Protein AF-A0A1E5W7Q8-F1 (afdb_monomer_lite)

Organism: NCBI:txid888268

Secondary structure (DSSP, 8-state):
---TTPPPPP----TTS--HHHHHHHHHHHS---SSEEEEEEE--SS--EE--SHHHHHHHHHHTTTTT---EEEEEEE--S--

Structure (mmCIF, N/CA/C/O backbone):
data_AF-A0A1E5W7Q8-F1
#
_entry.id   AF-A0A1E5W7Q8-F1
#
loop_
_atom_site.group_PDB
_atom_site.id
_atom_site.type_symbol
_atom_site.label_atom_id
_atom_site.label_alt_id
_atom_site.label_comp_id
_atom_site.label_asym_id
_atom_site.label_entity_id
_atom_site.label_seq_id
_atom_site.pdbx_PDB_ins_code
_atom_site.Cartn_x
_atom_site.Cartn_y
_atom_site.Cartn_z
_atom_site.occupancy
_atom_site.B_iso_or_equiv
_atom_site.auth_seq_id
_atom_site.auth_comp_id
_atom_site.auth_asym_id
_atom_site.auth_atom_id
_atom_site.pdbx_PDB_model_num
ATOM 1 N N . LEU A 1 1 ? -0.479 -1.501 -20.776 1.00 39.22 1 LEU A N 1
ATOM 2 C CA . LEU A 1 1 ? -1.008 -2.791 -20.270 1.00 39.22 1 LEU A CA 1
ATOM 3 C C . LEU A 1 1 ? -1.578 -2.519 -18.873 1.00 39.22 1 LEU A C 1
ATOM 5 O O . LEU A 1 1 ? -0.814 -2.378 -17.941 1.00 39.22 1 LEU A O 1
ATOM 9 N N . GLN A 1 2 ? -2.801 -1.986 -18.783 1.00 46.78 2 GLN A N 1
ATOM 10 C CA . GLN A 1 2 ? -4.055 -2.695 -18.445 1.00 46.78 2 GLN A CA 1
ATOM 11 C C . GLN A 1 2 ? -4.190 -3.197 -16.983 1.00 46.78 2 GLN A C 1
ATOM 13 O O . GLN A 1 2 ? -4.545 -4.345 -16.749 1.00 46.78 2 GLN A O 1
ATOM 18 N N . TRP A 1 3 ? -4.003 -2.311 -15.996 1.00 53.69 3 TRP A N 1
ATOM 19 C CA . TRP A 1 3 ? -4.468 -2.534 -14.610 1.00 53.69 3 TRP A CA 1
ATOM 20 C C . TRP A 1 3 ? -5.300 -1.366 -14.048 1.00 53.69 3 TRP A C 1
ATOM 22 O O . TRP A 1 3 ? -5.375 -1.171 -12.840 1.00 53.69 3 TRP A O 1
ATOM 32 N N . GLN A 1 4 ? -5.958 -0.579 -14.904 1.00 57.94 4 GLN A N 1
ATOM 33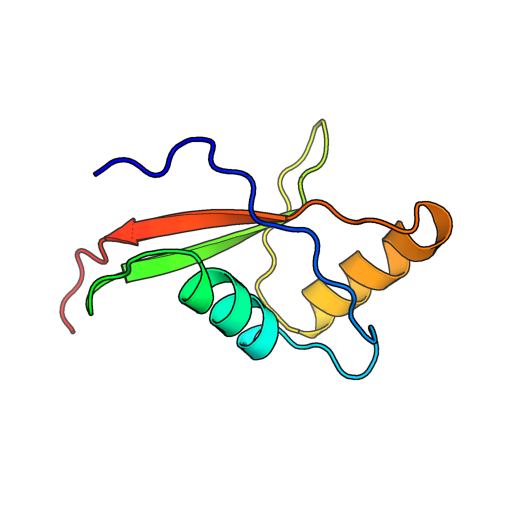 C CA . GLN A 1 4 ? -6.866 0.469 -14.427 1.00 57.94 4 GLN A CA 1
ATOM 34 C C . GLN A 1 4 ? -8.127 -0.172 -13.817 1.00 57.94 4 GLN A C 1
ATOM 36 O O . GLN A 1 4 ? -8.899 -0.808 -14.531 1.00 57.94 4 GLN A O 1
ATOM 41 N N . GLY A 1 5 ? -8.326 -0.009 -12.503 1.00 70.75 5 GLY A N 1
ATOM 42 C CA . GLY A 1 5 ? -9.592 -0.313 -11.820 1.00 70.75 5 GLY A CA 1
ATOM 43 C C . GLY A 1 5 ? -9.772 -1.732 -11.264 1.00 70.75 5 GLY A C 1
ATOM 44 O O . GLY A 1 5 ? -10.908 -2.143 -11.038 1.00 70.75 5 GLY A O 1
ATOM 45 N N . LYS A 1 6 ? -8.698 -2.502 -11.036 1.00 83.31 6 LYS A N 1
ATOM 46 C CA . LYS A 1 6 ? -8.809 -3.797 -10.340 1.00 83.31 6 LYS A CA 1
ATOM 47 C C . LYS A 1 6 ? -8.782 -3.604 -8.824 1.00 83.31 6 LYS A C 1
ATOM 49 O O . LYS A 1 6 ? -7.774 -3.177 -8.274 1.00 83.31 6 LYS A O 1
ATOM 54 N N . THR A 1 7 ? -9.849 -4.017 -8.149 1.00 89.88 7 THR A N 1
ATOM 55 C CA . THR A 1 7 ? -9.874 -4.150 -6.687 1.00 89.88 7 THR A CA 1
ATOM 56 C C . THR A 1 7 ? -9.251 -5.485 -6.277 1.00 89.88 7 THR A C 1
ATOM 58 O O . THR A 1 7 ? -9.625 -6.539 -6.800 1.00 89.88 7 THR A O 1
ATOM 61 N N . LEU A 1 8 ? -8.282 -5.447 -5.362 1.00 91.88 8 LEU A N 1
ATOM 62 C CA . LEU A 1 8 ? -7.698 -6.646 -4.758 1.00 91.88 8 LEU A CA 1
ATOM 63 C C . LEU A 1 8 ? -8.578 -7.165 -3.605 1.00 91.88 8 LEU A C 1
ATOM 65 O O . LEU A 1 8 ? -9.388 -6.404 -3.074 1.00 91.88 8 LEU A O 1
ATOM 69 N N . PRO A 1 9 ? -8.452 -8.446 -3.206 1.00 93.81 9 PRO A N 1
ATOM 70 C CA . PRO A 1 9 ? -9.117 -8.948 -2.006 1.00 93.81 9 PRO A CA 1
ATOM 71 C C . PRO A 1 9 ? -8.757 -8.117 -0.767 1.00 93.81 9 PRO A C 1
ATOM 73 O O . PRO A 1 9 ? -7.656 -7.584 -0.670 1.00 93.81 9 PRO A O 1
ATOM 76 N N . THR A 1 10 ? -9.663 -8.032 0.204 1.00 94.00 10 THR A N 1
ATOM 77 C CA . THR A 1 10 ? -9.355 -7.396 1.491 1.00 94.00 10 THR A CA 1
ATOM 78 C C . THR A 1 10 ? -8.353 -8.242 2.272 1.00 94.00 10 THR A C 1
ATOM 80 O O . THR A 1 10 ? -8.522 -9.456 2.393 1.00 94.00 10 THR A O 1
ATOM 83 N N . GLN A 1 11 ? -7.345 -7.592 2.848 1.00 95.12 11 GLN A N 1
ATOM 84 C CA . GLN A 1 11 ? -6.373 -8.214 3.739 1.00 95.12 11 GLN A CA 1
ATOM 85 C C . GLN A 1 11 ? -6.631 -7.776 5.183 1.00 95.12 11 GLN A C 1
ATOM 87 O O . GLN A 1 11 ? -6.780 -6.589 5.464 1.00 95.12 11 GLN A O 1
ATOM 92 N N . THR A 1 12 ? -6.674 -8.735 6.107 1.00 96.12 12 THR A N 1
ATOM 93 C CA . THR A 1 12 ? -6.656 -8.453 7.548 1.00 96.12 12 THR A CA 1
ATOM 94 C C . THR A 1 12 ? -5.211 -8.378 8.018 1.00 96.12 12 THR A C 1
ATOM 96 O O . THR A 1 12 ? -4.424 -9.277 7.723 1.00 96.12 12 THR A O 1
ATOM 99 N N . VAL A 1 13 ? -4.874 -7.324 8.756 1.00 95.31 13 VAL A N 1
ATOM 100 C CA . VAL A 1 13 ? -3.506 -7.046 9.206 1.00 95.31 13 VAL A CA 1
ATOM 101 C C . VAL A 1 13 ? -3.487 -6.732 10.699 1.00 95.31 13 VAL A C 1
ATOM 103 O O . VAL A 1 13 ? -4.463 -6.212 11.242 1.00 95.31 13 VAL A O 1
ATOM 106 N N . ASP A 1 14 ? -2.374 -7.038 11.362 1.00 96.31 14 ASP A N 1
ATOM 107 C CA . ASP A 1 14 ? -2.055 -6.474 12.674 1.00 96.31 14 ASP A CA 1
ATOM 108 C C . ASP A 1 14 ? -1.326 -5.151 12.452 1.00 96.31 14 ASP A C 1
ATOM 110 O O . ASP A 1 14 ? -0.181 -5.142 12.005 1.00 96.31 14 ASP A O 1
ATOM 114 N N . ILE A 1 15 ? -1.993 -4.038 12.757 1.00 95.38 15 ILE A N 1
ATOM 115 C CA . ILE A 1 15 ? -1.502 -2.699 12.416 1.00 95.38 15 ILE A CA 1
ATOM 116 C C . ILE A 1 15 ? -0.137 -2.368 13.033 1.00 95.38 15 ILE A C 1
ATOM 118 O O . ILE A 1 15 ? 0.557 -1.512 12.505 1.00 95.38 15 ILE A O 1
ATOM 122 N N . TYR A 1 16 ? 0.265 -3.020 14.129 1.00 95.81 16 TYR A N 1
ATOM 123 C CA . TYR A 1 16 ? 1.547 -2.747 14.791 1.00 95.81 16 TYR A CA 1
ATOM 124 C C . TYR A 1 16 ? 2.702 -3.598 14.254 1.00 95.81 16 TYR A C 1
ATOM 126 O O . TYR A 1 16 ? 3.851 -3.363 14.619 1.00 95.81 16 TYR A O 1
ATOM 134 N N . ASN A 1 17 ? 2.395 -4.578 13.406 1.00 96.25 17 ASN A N 1
ATOM 135 C CA . ASN A 1 17 ? 3.350 -5.495 12.790 1.00 96.25 17 ASN A CA 1
ATOM 136 C C . ASN A 1 17 ? 3.185 -5.521 11.260 1.00 96.25 17 ASN A C 1
ATOM 138 O O . ASN A 1 17 ? 3.520 -6.528 10.633 1.00 96.25 17 ASN A O 1
ATOM 142 N N . TYR A 1 18 ? 2.615 -4.450 10.693 1.00 96.88 18 TYR A N 1
ATOM 143 C CA . TYR A 1 18 ? 2.353 -4.310 9.267 1.00 96.88 18 TYR A CA 1
ATOM 144 C C . TYR A 1 18 ? 3.123 -3.132 8.671 1.00 96.88 18 TYR A C 1
ATOM 146 O O . TYR A 1 18 ? 2.885 -1.987 9.056 1.00 96.88 18 TYR A O 1
ATOM 154 N N . ASP A 1 19 ? 4.027 -3.417 7.736 1.00 96.94 19 ASP A N 1
ATOM 155 C CA . ASP A 1 19 ? 4.894 -2.434 7.082 1.00 96.94 19 ASP A CA 1
ATOM 156 C C . ASP A 1 19 ? 4.611 -2.291 5.571 1.00 96.94 19 ASP A C 1
ATOM 158 O O . ASP A 1 19 ? 3.790 -3.003 4.977 1.00 96.94 19 ASP A O 1
ATOM 162 N N . LEU A 1 20 ? 5.269 -1.319 4.933 1.00 96.81 20 LEU A N 1
ATOM 163 C CA . LEU A 1 20 ? 5.134 -1.069 3.500 1.00 96.81 20 LEU A CA 1
ATOM 164 C C . LEU A 1 20 ? 5.595 -2.250 2.654 1.00 96.81 20 LEU A C 1
ATOM 166 O O . LEU A 1 20 ? 5.009 -2.490 1.598 1.00 96.81 20 LEU A O 1
ATOM 170 N N . LEU A 1 21 ? 6.625 -2.981 3.081 1.00 95.75 21 LEU A N 1
ATOM 171 C CA . LEU A 1 21 ? 7.133 -4.112 2.314 1.00 95.75 21 LEU A CA 1
ATOM 172 C C . LEU A 1 21 ? 6.085 -5.223 2.253 1.00 95.75 21 LEU A C 1
ATOM 174 O O . LEU A 1 21 ? 5.811 -5.733 1.172 1.00 95.75 21 LEU A O 1
ATOM 178 N N . GLN A 1 22 ? 5.426 -5.530 3.368 1.00 97.00 22 GLN A N 1
ATOM 179 C CA . GLN A 1 22 ? 4.334 -6.501 3.414 1.00 97.00 22 GLN A CA 1
ATOM 180 C C . GLN A 1 22 ? 3.132 -6.070 2.566 1.00 97.00 22 GLN A C 1
ATOM 182 O O . GLN A 1 22 ? 2.50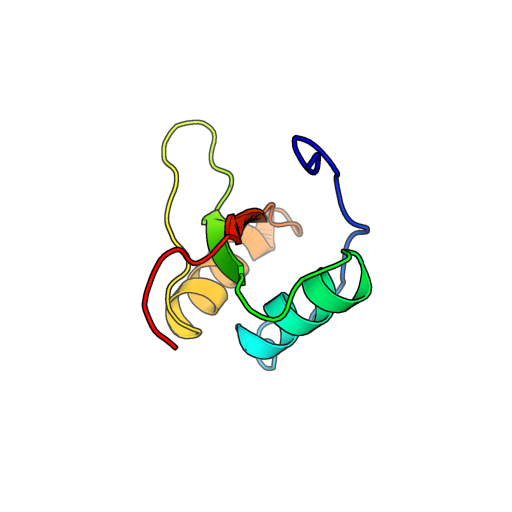3 -6.915 1.924 1.00 97.00 22 GLN A O 1
ATOM 187 N N . LEU A 1 23 ? 2.829 -4.767 2.514 1.00 96.19 23 LEU A N 1
ATOM 188 C CA . LEU A 1 23 ? 1.808 -4.227 1.614 1.00 96.19 23 LEU A CA 1
ATOM 189 C C . LEU A 1 23 ? 2.189 -4.388 0.142 1.00 96.19 23 LEU A C 1
ATOM 191 O O . LEU A 1 23 ? 1.362 -4.822 -0.662 1.00 96.19 23 LEU A O 1
ATOM 195 N N . VAL A 1 24 ? 3.432 -4.081 -0.216 1.00 93.81 24 VAL A N 1
ATOM 196 C CA . VAL A 1 24 ? 3.930 -4.269 -1.581 1.00 93.81 24 VAL A CA 1
ATOM 197 C C . VAL A 1 24 ? 3.946 -5.751 -1.952 1.00 93.81 24 VAL A C 1
ATOM 199 O O . VAL A 1 24 ? 3.463 -6.093 -3.029 1.00 93.81 24 VAL A O 1
ATOM 202 N N . ASP A 1 25 ? 4.401 -6.634 -1.063 1.00 93.88 25 ASP A N 1
ATOM 203 C CA . ASP A 1 25 ? 4.411 -8.088 -1.264 1.00 93.88 25 ASP A CA 1
ATOM 204 C C . ASP A 1 25 ? 2.995 -8.645 -1.460 1.00 93.88 25 ASP A C 1
ATOM 206 O O . ASP A 1 25 ? 2.765 -9.495 -2.327 1.00 93.88 25 ASP A O 1
ATOM 210 N N . PHE A 1 26 ? 2.017 -8.135 -0.706 1.00 94.69 26 PHE A N 1
ATOM 211 C CA . PHE A 1 26 ? 0.613 -8.483 -0.898 1.00 94.69 26 PHE A CA 1
ATOM 212 C C . PHE A 1 26 ? 0.124 -8.102 -2.303 1.00 94.69 26 PHE A C 1
ATOM 214 O O . PHE A 1 26 ? -0.439 -8.937 -3.016 1.00 94.69 26 PHE A O 1
ATOM 221 N N . ILE A 1 27 ? 0.378 -6.867 -2.747 1.00 92.56 27 ILE A N 1
ATOM 222 C CA . ILE A 1 27 ? -0.023 -6.400 -4.085 1.00 92.56 27 ILE A CA 1
ATOM 223 C C . ILE A 1 27 ? 0.734 -7.177 -5.175 1.00 92.56 2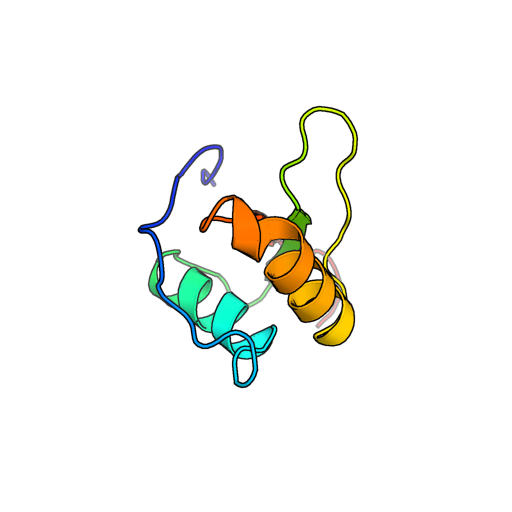7 ILE A C 1
ATOM 225 O O . ILE A 1 27 ? 0.145 -7.557 -6.194 1.00 92.56 27 ILE A O 1
ATOM 229 N N . TRP A 1 28 ? 2.017 -7.469 -4.953 1.00 89.31 28 TRP A N 1
ATOM 230 C CA . TRP A 1 28 ? 2.849 -8.289 -5.830 1.00 89.31 28 TRP A CA 1
ATOM 231 C C . TRP A 1 28 ? 2.256 -9.684 -6.033 1.00 89.31 28 TRP A C 1
ATOM 233 O O . TRP A 1 28 ? 2.159 -10.151 -7.164 1.00 89.31 28 TRP A O 1
ATOM 243 N N . GLY A 1 29 ? 1.764 -10.326 -4.970 1.00 91.44 29 GLY A N 1
ATOM 244 C CA . GLY A 1 29 ? 1.104 -11.632 -5.053 1.00 91.44 29 GLY A CA 1
ATOM 245 C C . GLY A 1 29 ? -0.175 -11.657 -5.905 1.00 91.44 29 GLY A C 1
ATOM 246 O O . GLY A 1 29 ? -0.615 -12.731 -6.320 1.00 91.44 29 GLY A O 1
ATOM 247 N N . HIS A 1 30 ? -0.773 -10.497 -6.197 1.00 89.88 30 HIS A N 1
ATOM 248 C CA . HIS A 1 30 ? -2.055 -10.383 -6.901 1.00 89.88 30 HIS A CA 1
ATOM 249 C C . HIS A 1 30 ? -1.991 -9.727 -8.289 1.00 89.88 30 HIS A C 1
ATOM 251 O O . HIS A 1 30 ? -2.998 -9.721 -9.019 1.00 89.88 30 HIS A O 1
ATOM 257 N N . CYS A 1 31 ? -0.835 -9.200 -8.673 1.00 83.62 31 CYS A N 1
ATOM 258 C CA . CYS A 1 31 ? -0.613 -8.514 -9.940 1.00 83.62 31 CYS A CA 1
ATOM 259 C C . CYS A 1 31 ? 0.611 -9.117 -10.647 1.00 83.62 31 CYS A C 1
ATOM 261 O O . CYS A 1 31 ? 1.493 -9.680 -10.013 1.00 83.62 31 CYS A O 1
ATOM 263 N N . MET A 1 32 ? 0.668 -9.035 -11.977 1.00 78.38 32 MET A N 1
ATOM 264 C CA . MET A 1 32 ? 1.866 -9.422 -12.734 1.00 78.38 32 MET A CA 1
ATOM 265 C C . MET A 1 32 ? 2.731 -8.181 -12.919 1.00 78.38 32 MET A C 1
ATOM 267 O O . MET A 1 32 ? 2.253 -7.214 -13.514 1.00 78.38 32 MET A O 1
ATOM 271 N N . TRP A 1 33 ? 3.974 -8.227 -12.446 1.00 81.44 33 TRP A N 1
ATOM 272 C CA . TRP A 1 33 ? 4.899 -7.098 -12.504 1.00 81.44 33 TRP A CA 1
ATOM 273 C C . TRP A 1 33 ? 6.154 -7.451 -13.308 1.00 81.44 33 TRP A C 1
ATOM 275 O O . TRP A 1 33 ? 6.591 -8.603 -13.345 1.00 81.44 33 TRP A O 1
ATOM 285 N N . GLY A 1 34 ? 6.728 -6.450 -13.968 1.00 81.69 34 GLY A N 1
ATOM 286 C CA . GLY A 1 34 ? 8.008 -6.530 -14.667 1.00 81.69 34 GLY A CA 1
ATOM 287 C C . GLY A 1 34 ? 9.177 -6.075 -13.791 1.00 81.69 34 GLY A C 1
ATOM 288 O O . GLY A 1 34 ? 8.999 -5.384 -12.796 1.00 81.69 34 GLY A O 1
ATOM 289 N N . SER A 1 35 ? 10.408 -6.395 -14.199 1.00 82.12 35 SER A N 1
ATOM 290 C CA . SER A 1 35 ? 11.638 -6.011 -13.480 1.00 82.12 35 SER A CA 1
ATOM 291 C C . SER A 1 35 ? 11.968 -4.508 -13.521 1.00 82.12 35 SER A C 1
ATOM 293 O O . SER A 1 35 ? 12.980 -4.090 -12.970 1.00 82.12 35 SER A O 1
ATOM 295 N N . LYS A 1 36 ? 11.164 -3.708 -14.227 1.00 87.81 36 LYS A N 1
ATOM 296 C CA . LYS A 1 36 ? 11.306 -2.256 -14.401 1.00 87.81 36 LYS A CA 1
ATOM 297 C C . LYS A 1 36 ? 9.983 -1.571 -14.091 1.00 87.81 36 LYS A C 1
ATOM 299 O O . LYS A 1 36 ? 9.394 -0.937 -14.958 1.00 87.81 36 LYS A O 1
ATOM 304 N N . GLN A 1 37 ? 9.485 -1.754 -12.879 1.00 87.75 37 GLN A N 1
ATOM 305 C CA . GLN A 1 37 ? 8.248 -1.120 -12.450 1.00 87.75 37 GLN A CA 1
ATOM 306 C C . GLN A 1 37 ? 8.421 -0.513 -11.071 1.00 87.75 37 GLN A C 1
ATOM 308 O O . GLN A 1 37 ? 9.116 -1.071 -10.223 1.00 87.75 37 GLN A O 1
ATOM 313 N N . CYS A 1 38 ? 7.798 0.640 -10.870 1.00 89.12 38 CYS A N 1
ATOM 314 C CA . CYS A 1 38 ? 7.673 1.274 -9.570 1.00 89.12 38 CYS A CA 1
ATOM 315 C C . CYS A 1 38 ? 6.205 1.276 -9.154 1.00 89.12 38 CYS A C 1
ATOM 317 O O . CYS A 1 38 ? 5.311 1.345 -9.998 1.00 89.12 38 CYS A O 1
ATOM 319 N N . ILE A 1 39 ? 5.975 1.203 -7.846 1.00 91.25 39 ILE A N 1
ATOM 320 C CA . ILE A 1 39 ? 4.649 1.350 -7.262 1.00 91.25 39 ILE A CA 1
ATOM 321 C C . ILE A 1 39 ? 4.572 2.640 -6.468 1.00 91.25 39 ILE A C 1
ATOM 323 O O . ILE A 1 39 ? 5.461 2.938 -5.672 1.00 91.25 39 ILE A O 1
ATOM 327 N N . THR A 1 40 ? 3.471 3.351 -6.657 1.00 93.19 40 THR A N 1
ATOM 328 C CA . THR A 1 40 ? 3.087 4.496 -5.843 1.00 93.19 40 THR A CA 1
ATOM 329 C C . THR A 1 40 ? 1.785 4.165 -5.128 1.00 93.19 40 THR A C 1
ATOM 331 O O . THR A 1 40 ? 0.828 3.681 -5.739 1.00 93.19 40 THR A O 1
ATOM 334 N N . LEU A 1 41 ? 1.761 4.395 -3.817 1.00 95.19 41 LEU A N 1
ATOM 335 C CA . LEU A 1 41 ? 0.647 4.055 -2.937 1.00 95.19 41 LEU A CA 1
ATOM 336 C C . LEU A 1 41 ? -0.030 5.327 -2.440 1.00 95.19 41 LEU A C 1
ATOM 338 O O . LEU A 1 41 ? 0.637 6.251 -1.979 1.00 95.19 41 LEU A O 1
ATOM 342 N N . TRP A 1 42 ? -1.357 5.351 -2.484 1.00 94.25 42 TRP A N 1
ATOM 343 C CA . TRP A 1 42 ? -2.158 6.509 -2.103 1.00 94.25 42 TRP A CA 1
ATOM 344 C C . TRP A 1 42 ? -3.288 6.105 -1.166 1.00 94.25 42 TRP A C 1
ATOM 346 O O . TRP A 1 42 ? -3.977 5.115 -1.408 1.00 94.25 42 TRP A O 1
ATOM 356 N N . HIS A 1 43 ? -3.534 6.902 -0.131 1.00 91.50 43 HIS A N 1
ATOM 357 C CA . HIS A 1 43 ? -4.775 6.811 0.630 1.00 91.50 43 HIS A CA 1
ATOM 358 C C . HIS A 1 43 ? -5.946 7.300 -0.229 1.00 91.50 43 HIS A C 1
ATOM 360 O O . HIS A 1 43 ? -5.913 8.416 -0.755 1.00 91.50 43 HIS A O 1
ATOM 366 N N . ASP A 1 44 ? -6.975 6.464 -0.354 1.00 84.25 44 ASP A N 1
ATOM 367 C CA . ASP A 1 44 ? -8.198 6.780 -1.084 1.00 84.25 44 ASP A CA 1
ATOM 368 C C . ASP A 1 44 ? -9.135 7.640 -0.217 1.00 84.25 44 ASP A C 1
ATOM 370 O O . ASP A 1 44 ? -9.886 7.138 0.620 1.00 84.25 44 ASP A O 1
ATOM 374 N N . LEU A 1 45 ? -9.043 8.962 -0.376 1.00 78.69 45 LEU A N 1
ATOM 375 C CA . LEU A 1 45 ? -9.928 9.951 0.246 1.00 78.69 45 LEU A CA 1
ATOM 376 C C . LEU A 1 45 ? -10.698 10.702 -0.840 1.00 78.69 45 LEU A C 1
ATOM 378 O O . LEU A 1 45 ? -10.117 11.098 -1.848 1.00 78.69 45 LEU A O 1
ATOM 382 N N . ASP A 1 46 ? -11.965 11.024 -0.563 1.00 68.62 46 ASP A N 1
ATOM 383 C CA . ASP A 1 46 ? -12.890 11.670 -1.510 1.00 68.62 46 ASP A CA 1
ATOM 384 C C . ASP A 1 46 ? -12.370 12.974 -2.149 1.00 68.62 46 ASP A C 1
ATOM 386 O O . ASP A 1 46 ? -12.829 13.364 -3.220 1.00 68.62 46 ASP A O 1
ATOM 390 N N . SER A 1 47 ? -11.451 13.694 -1.490 1.00 71.06 47 SER A N 1
ATOM 391 C CA . SER A 1 47 ? -11.011 15.030 -1.933 1.00 71.06 47 SER A CA 1
ATOM 392 C C . SER A 1 47 ? -9.499 15.278 -1.948 1.00 71.06 47 SER A C 1
ATOM 394 O O . SER A 1 47 ? -9.078 16.295 -2.500 1.00 71.06 47 SER A O 1
ATOM 396 N N . VAL A 1 48 ? -8.671 14.395 -1.375 1.00 75.50 48 VAL A N 1
ATOM 397 C CA . VAL A 1 48 ? -7.210 14.589 -1.292 1.00 75.50 48 VAL A CA 1
ATOM 398 C C . VAL A 1 48 ? -6.488 13.249 -1.376 1.00 75.50 48 VAL A C 1
ATOM 400 O O . VAL A 1 48 ? -6.581 12.449 -0.458 1.00 75.50 48 VAL A O 1
ATOM 403 N N . SER A 1 49 ? -5.685 13.018 -2.410 1.00 79.19 49 SER A N 1
ATOM 404 C CA . SER A 1 49 ? -4.783 11.863 -2.439 1.00 79.19 49 SER A CA 1
ATOM 405 C C . SER A 1 49 ? -3.547 12.141 -1.579 1.00 79.19 49 SER A C 1
ATOM 407 O O . SER A 1 49 ? -2.789 13.070 -1.867 1.00 79.19 49 SER A O 1
ATOM 409 N N . ILE A 1 50 ? -3.330 11.340 -0.535 1.00 89.19 50 ILE A N 1
ATOM 410 C CA . ILE A 1 50 ? -2.116 11.407 0.295 1.00 89.19 50 ILE A CA 1
ATOM 411 C C . ILE A 1 50 ? -1.235 10.211 -0.051 1.00 89.19 50 ILE A C 1
ATOM 413 O O . ILE A 1 50 ? -1.680 9.070 0.066 1.00 89.19 50 ILE A O 1
ATOM 417 N N . GLU A 1 51 ? -0.006 10.475 -0.484 1.00 94.50 51 GLU A N 1
ATOM 418 C CA . GLU A 1 51 ? 0.969 9.431 -0.804 1.00 94.50 51 GLU A CA 1
ATOM 419 C C . GLU A 1 51 ? 1.477 8.747 0.470 1.00 94.50 51 GLU A C 1
ATOM 421 O O . GLU A 1 51 ? 1.754 9.406 1.477 1.00 94.50 51 GLU A O 1
ATOM 426 N N . ILE A 1 52 ? 1.623 7.425 0.421 1.00 96.06 52 ILE A N 1
ATOM 427 C CA . ILE A 1 52 ? 2.151 6.608 1.514 1.00 96.06 52 ILE A CA 1
ATOM 428 C C . ILE A 1 52 ? 3.615 6.296 1.201 1.00 96.06 52 ILE A C 1
ATOM 430 O O . ILE A 1 52 ? 3.924 5.344 0.490 1.00 96.06 52 ILE A O 1
ATOM 434 N N . THR A 1 53 ? 4.516 7.128 1.717 1.00 95.12 53 THR A N 1
ATOM 435 C CA . THR A 1 53 ? 5.954 7.075 1.397 1.00 95.12 53 THR A CA 1
ATOM 436 C C . THR A 1 53 ? 6.820 6.455 2.493 1.00 95.12 53 THR A C 1
ATOM 438 O O . THR A 1 53 ? 8.018 6.271 2.284 1.00 95.12 53 THR A O 1
ATOM 441 N N . SER A 1 54 ? 6.246 6.147 3.660 1.00 96.50 54 SER A N 1
ATOM 442 C CA . SER A 1 54 ? 6.960 5.517 4.776 1.00 96.50 54 SER A CA 1
ATOM 443 C C . SER A 1 54 ? 6.050 4.627 5.628 1.00 96.50 54 SER A C 1
ATOM 445 O O . SER A 1 54 ? 4.821 4.752 5.580 1.00 96.50 54 SER A O 1
ATOM 447 N N . ASP A 1 55 ? 6.661 3.752 6.430 1.00 97.50 55 ASP A N 1
ATOM 448 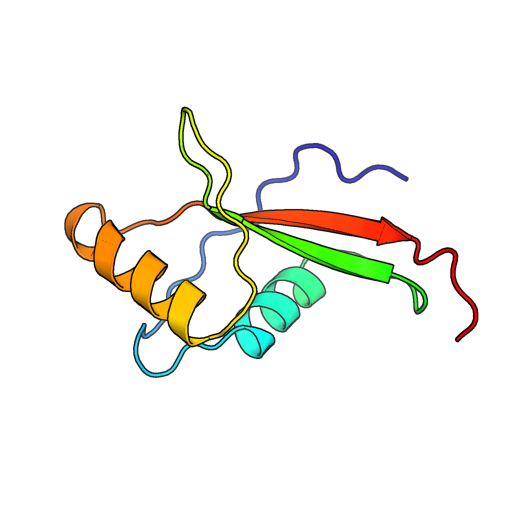C CA . ASP A 1 55 ? 5.949 2.877 7.367 1.00 97.50 55 ASP A CA 1
ATOM 449 C C . ASP A 1 55 ? 5.180 3.686 8.415 1.00 97.50 55 ASP A C 1
ATOM 451 O O . ASP A 1 55 ? 4.058 3.339 8.774 1.00 97.50 55 ASP A O 1
ATOM 455 N N . GLU A 1 56 ? 5.728 4.818 8.864 1.00 97.06 56 GLU A N 1
ATOM 456 C CA . GLU A 1 56 ? 5.045 5.709 9.802 1.00 97.06 56 GLU A CA 1
ATOM 457 C C . GLU A 1 56 ? 3.776 6.297 9.183 1.00 97.06 56 GLU A C 1
ATOM 459 O O . GLU A 1 56 ? 2.741 6.350 9.843 1.00 97.06 56 GLU A O 1
ATOM 464 N N . ARG A 1 57 ? 3.822 6.690 7.902 1.00 94.94 57 ARG A N 1
ATOM 465 C CA . ARG A 1 57 ? 2.634 7.178 7.187 1.00 94.94 57 ARG A CA 1
ATOM 466 C C . ARG A 1 57 ? 1.588 6.090 6.997 1.00 94.94 57 ARG A C 1
ATOM 468 O O . ARG A 1 57 ? 0.399 6.375 7.134 1.00 94.94 57 ARG A O 1
ATOM 475 N N . LEU A 1 58 ? 2.013 4.859 6.714 1.00 96.50 58 LEU A N 1
ATOM 476 C CA . LEU A 1 58 ? 1.109 3.714 6.653 1.00 96.50 58 LEU A CA 1
ATOM 477 C C . LEU A 1 58 ? 0.458 3.458 8.020 1.00 96.50 58 LEU A C 1
ATOM 479 O O . LEU A 1 58 ? -0.759 3.315 8.099 1.00 96.50 58 LEU A O 1
ATOM 483 N N . LEU A 1 59 ? 1.236 3.461 9.102 1.00 96.62 59 LEU A N 1
ATOM 484 C CA . LEU A 1 59 ? 0.727 3.249 10.454 1.00 96.62 59 LEU A CA 1
ATOM 485 C C . LEU A 1 59 ? -0.255 4.348 10.881 1.00 96.62 59 LEU A C 1
ATOM 487 O O . LEU A 1 59 ? -1.334 4.034 11.384 1.00 96.62 59 LEU A O 1
ATOM 491 N N . GLU A 1 60 ? 0.088 5.621 10.662 1.00 94.88 60 GLU A N 1
ATOM 492 C CA . GLU A 1 60 ? -0.806 6.761 10.908 1.00 94.88 60 GLU A CA 1
ATOM 493 C C . GLU A 1 60 ? -2.138 6.567 10.176 1.00 94.88 60 GLU A C 1
ATOM 495 O O . GLU A 1 60 ? -3.211 6.716 10.763 1.00 94.88 60 GLU A O 1
ATOM 500 N N . LEU A 1 61 ? -2.073 6.171 8.904 1.00 93.94 61 LEU A N 1
ATOM 501 C CA . LEU A 1 61 ? -3.244 5.906 8.083 1.00 93.94 61 LEU A CA 1
ATOM 502 C C . LEU A 1 61 ? -4.118 4.770 8.644 1.00 93.94 61 LEU A C 1
ATOM 504 O O . LEU A 1 61 ? -5.344 4.910 8.705 1.00 93.94 61 LEU A O 1
ATOM 508 N N . LEU A 1 62 ? -3.508 3.653 9.050 1.00 94.56 62 LEU A N 1
ATOM 509 C CA . LEU A 1 62 ? -4.219 2.516 9.638 1.00 94.56 62 LEU A CA 1
ATOM 510 C C . LEU A 1 62 ? -4.895 2.909 10.958 1.00 94.56 62 LEU A C 1
ATOM 512 O O . LEU A 1 62 ? -6.060 2.581 11.177 1.00 94.56 62 LEU A O 1
ATOM 516 N N . GLN A 1 63 ? -4.198 3.663 11.811 1.00 95.31 63 GLN A N 1
ATOM 517 C CA . GLN A 1 63 ? -4.726 4.138 13.092 1.00 95.31 63 GLN A CA 1
ATOM 518 C C . GLN A 1 63 ? -5.908 5.098 12.919 1.00 95.31 63 GLN A C 1
ATOM 520 O O . GLN A 1 63 ? -6.901 4.982 13.637 1.00 95.31 63 GLN A O 1
ATOM 525 N N . LEU A 1 64 ? -5.831 6.011 11.945 1.00 92.19 64 LEU A N 1
ATOM 526 C CA . LEU A 1 64 ? -6.894 6.974 11.640 1.00 92.19 64 LEU A CA 1
ATOM 527 C C . LEU A 1 64 ? -8.189 6.332 11.120 1.00 92.19 64 LEU A C 1
ATOM 529 O O . LEU A 1 64 ? -9.216 7.005 11.109 1.00 92.19 64 LEU A O 1
ATOM 533 N N . ASN A 1 65 ? -8.153 5.069 10.680 1.00 91.94 65 ASN A N 1
ATOM 534 C CA . ASN A 1 65 ? -9.319 4.346 10.158 1.00 91.94 65 ASN A CA 1
ATOM 535 C C . ASN A 1 65 ? -9.740 3.154 11.041 1.00 91.94 65 ASN A C 1
ATOM 537 O O . ASN A 1 65 ? -10.542 2.321 10.612 1.00 91.94 65 ASN A O 1
ATOM 541 N N . LEU A 1 66 ? -9.233 3.061 12.279 1.00 92.88 66 LEU A N 1
ATOM 542 C CA . LEU A 1 66 ? -9.607 1.999 13.223 1.00 92.88 66 LEU A CA 1
ATOM 543 C C . LEU A 1 66 ? -11.109 1.977 13.537 1.00 92.88 66 LEU A C 1
ATOM 545 O O . LEU A 1 66 ? -11.685 0.906 13.709 1.00 92.88 66 LEU A O 1
ATOM 549 N N . ASP A 1 67 ? -11.746 3.146 13.598 1.00 93.69 67 ASP A N 1
ATOM 550 C CA . ASP A 1 67 ? -13.182 3.305 13.839 1.00 93.69 67 ASP A CA 1
ATOM 551 C C . ASP A 1 67 ? -14.032 2.779 12.673 1.00 93.69 67 ASP A C 1
ATOM 553 O O . ASP A 1 67 ? -15.073 2.158 12.891 1.00 93.69 67 ASP A O 1
ATOM 557 N N . LYS A 1 68 ? -13.566 2.986 11.436 1.00 91.19 68 LYS A N 1
ATOM 558 C CA . LYS A 1 68 ? -14.208 2.467 10.221 1.00 91.19 68 LYS A CA 1
ATOM 559 C C . LYS A 1 68 ? -13.959 0.972 10.028 1.00 91.19 68 LYS A C 1
ATOM 561 O O . LYS A 1 68 ? -14.737 0.310 9.345 1.00 91.19 68 LYS A O 1
ATOM 566 N N . GLY A 1 69 ? -12.867 0.450 10.589 1.00 92.69 69 GLY A N 1
ATOM 567 C CA . GLY A 1 69 ? -12.457 -0.953 10.484 1.00 92.69 69 GLY A CA 1
ATOM 568 C C . GLY A 1 69 ? -11.939 -1.362 9.100 1.00 92.69 69 GLY A C 1
ATOM 569 O O . GLY A 1 69 ? -11.637 -2.534 8.883 1.00 92.69 69 GLY A O 1
ATOM 570 N N . VAL A 1 70 ? -11.837 -0.419 8.162 1.00 92.00 70 VAL A N 1
ATOM 571 C CA . VAL A 1 70 ? -11.343 -0.640 6.802 1.00 92.00 70 VAL A CA 1
ATOM 572 C C . VAL A 1 70 ? -10.647 0.618 6.294 1.00 92.00 70 VAL A C 1
ATOM 574 O O . VAL A 1 70 ? -11.083 1.736 6.568 1.00 92.00 70 VAL A O 1
ATOM 577 N N . VAL A 1 71 ? -9.573 0.423 5.533 1.00 92.56 71 VAL A N 1
ATOM 578 C CA . VAL A 1 71 ? -8.890 1.477 4.783 1.00 92.56 71 VAL A CA 1
ATOM 579 C C . VAL A 1 71 ? -8.822 1.082 3.311 1.00 92.56 71 VAL A C 1
ATOM 581 O O . VAL A 1 71 ? -8.610 -0.088 2.986 1.00 92.56 71 VAL A O 1
ATOM 584 N N . CYS A 1 72 ? -8.996 2.058 2.426 1.00 92.56 72 CYS A N 1
ATOM 585 C CA . CYS A 1 72 ? -8.822 1.885 0.991 1.00 92.56 72 CYS A CA 1
ATOM 586 C C . CYS A 1 72 ? -7.486 2.509 0.573 1.00 92.56 72 CYS A C 1
ATOM 588 O O . CYS A 1 72 ? -7.207 3.673 0.870 1.00 92.56 72 CYS A O 1
ATOM 590 N N . ILE A 1 73 ? -6.649 1.716 -0.096 1.00 93.75 73 ILE A N 1
ATOM 591 C CA . ILE A 1 73 ? -5.354 2.147 -0.624 1.00 93.75 73 ILE A CA 1
ATOM 592 C C . ILE A 1 73 ? -5.372 1.924 -2.130 1.00 93.75 73 ILE A C 1
ATOM 594 O O . ILE A 1 73 ? -5.619 0.813 -2.601 1.00 93.75 73 ILE A O 1
ATOM 598 N N . ASN A 1 74 ? -5.084 2.983 -2.877 1.00 92.75 74 ASN A N 1
ATOM 599 C CA . ASN A 1 74 ? -4.897 2.925 -4.315 1.00 92.75 74 ASN A CA 1
ATOM 600 C C . ASN A 1 74 ? -3.425 2.655 -4.620 1.00 92.75 74 ASN A C 1
ATOM 602 O O . ASN A 1 74 ? -2.539 3.368 -4.150 1.00 92.75 74 ASN A O 1
ATOM 606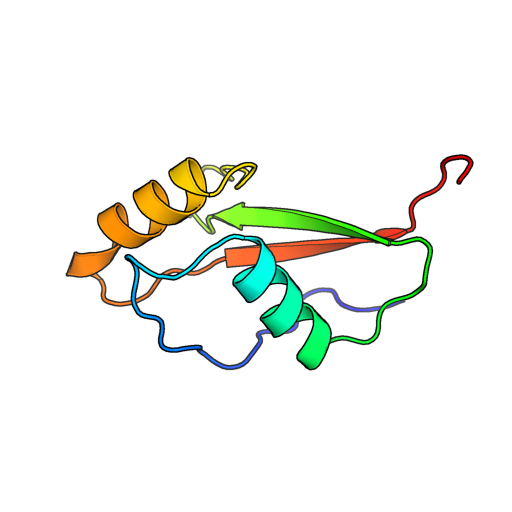 N N . ALA A 1 75 ? -3.175 1.636 -5.434 1.00 92.00 75 ALA A N 1
ATOM 607 C CA . ALA A 1 75 ? -1.854 1.304 -5.938 1.00 92.00 75 ALA A CA 1
ATOM 608 C C . ALA A 1 75 ? -1.770 1.658 -7.421 1.00 92.00 75 ALA A C 1
ATO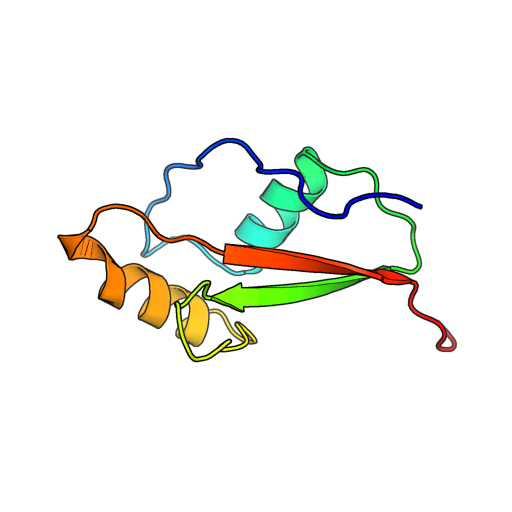M 610 O O . ALA A 1 75 ? -2.593 1.209 -8.221 1.00 92.00 75 ALA A O 1
ATOM 611 N N . GLN A 1 76 ? -0.756 2.432 -7.785 1.00 91.12 76 GLN A N 1
ATOM 612 C CA . GLN A 1 76 ? -0.409 2.705 -9.170 1.00 91.12 76 GLN A CA 1
ATOM 613 C C . GLN A 1 76 ? 0.927 2.038 -9.479 1.00 91.12 76 GLN A C 1
ATOM 615 O O . GLN A 1 76 ? 1.897 2.266 -8.768 1.00 91.12 76 GLN A O 1
ATOM 620 N N . ILE A 1 77 ? 0.959 1.203 -10.516 1.00 89.62 77 ILE A N 1
ATOM 621 C CA . ILE A 1 77 ? 2.169 0.519 -10.976 1.00 89.62 77 ILE A CA 1
ATOM 622 C C . ILE A 1 77 ? 2.504 1.075 -12.353 1.00 89.62 77 ILE A C 1
ATOM 624 O O . ILE A 1 77 ? 1.724 0.898 -13.292 1.00 89.62 77 ILE A O 1
ATOM 628 N N . ASP A 1 78 ? 3.657 1.721 -12.458 1.00 88.44 78 ASP A N 1
ATOM 629 C CA . ASP A 1 78 ? 4.133 2.346 -13.686 1.00 88.44 78 ASP A CA 1
ATOM 630 C C . ASP A 1 78 ? 5.458 1.717 -14.127 1.00 88.44 78 ASP A C 1
ATOM 632 O O . ASP A 1 78 ? 6.245 1.232 -13.308 1.00 88.44 78 ASP A O 1
ATOM 636 N N . ASP A 1 79 ? 5.713 1.728 -15.435 1.00 88.19 79 ASP A N 1
ATOM 637 C CA . ASP A 1 79 ? 7.001 1.309 -15.977 1.00 88.19 79 ASP A CA 1
ATOM 638 C C . ASP A 1 79 ? 8.075 2.351 -15.623 1.00 88.19 79 ASP A C 1
ATOM 640 O O . ASP A 1 79 ? 7.910 3.554 -15.833 1.00 88.19 79 ASP A O 1
ATOM 644 N N . PHE A 1 80 ? 9.205 1.889 -15.090 1.00 83.12 80 PHE A N 1
ATOM 645 C CA . PHE A 1 80 ? 10.330 2.753 -14.756 1.00 83.12 80 PHE A CA 1
ATOM 646 C C . PHE A 1 80 ? 11.170 3.030 -16.009 1.00 83.12 80 PHE A C 1
ATOM 648 O O . PHE A 1 80 ? 11.935 2.177 -16.473 1.00 83.12 80 PHE A O 1
ATOM 655 N N . GLU A 1 81 ? 11.043 4.242 -16.555 1.00 79.69 81 GLU A N 1
ATOM 656 C CA . GLU A 1 81 ? 11.742 4.658 -17.782 1.00 79.69 81 GLU A CA 1
ATOM 657 C C . GLU A 1 81 ? 13.220 5.053 -17.568 1.00 79.69 81 GLU A C 1
ATOM 659 O O . GLU A 1 81 ? 13.936 5.340 -18.529 1.00 79.69 81 GLU A O 1
ATOM 664 N N . GLY A 1 82 ? 13.717 5.043 -16.327 1.00 76.44 82 GLY A N 1
ATOM 665 C CA . GLY A 1 82 ? 15.104 5.389 -16.004 1.00 76.44 82 GLY A CA 1
ATOM 666 C C . GLY A 1 82 ? 16.142 4.294 -16.329 1.00 76.44 82 GLY A C 1
ATOM 667 O O . GLY A 1 82 ? 15.798 3.130 -16.593 1.00 76.44 82 GLY A O 1
ATOM 668 N N . PRO A 1 83 ? 17.447 4.644 -16.314 1.00 72.69 83 PRO A N 1
ATOM 669 C CA . PRO A 1 83 ? 18.515 3.647 -16.273 1.00 72.69 83 PRO A CA 1
ATOM 670 C C . PRO A 1 83 ? 18.426 2.835 -14.967 1.00 72.69 83 PRO A C 1
ATOM 672 O O . PRO A 1 83 ? 18.060 3.387 -13.931 1.00 72.69 83 PRO A O 1
ATOM 675 N N . LEU A 1 84 ? 18.719 1.531 -15.050 1.00 61.69 84 LEU A N 1
ATOM 676 C CA . LEU A 1 84 ? 18.800 0.626 -13.891 1.00 61.69 84 LEU A CA 1
ATOM 677 C C . LEU A 1 84 ? 20.086 0.851 -13.101 1.00 61.69 84 LEU A C 1
ATOM 679 O O . LEU A 1 84 ? 21.121 1.094 -13.764 1.00 61.69 84 LEU A O 1
#

Foldseek 3Di:
DDDPPDDDDDDDDDLVPDWPVNVVVSVPVVDDDDPFKDKWKWWDDPPDTDTDPGRVSSSVQCVVCVVVVDTDMDIDIDGHPDDD

Sequence (84 aa):
LQWQGKTLPTQTVDIYNYDLLQLVDFIWGHCMWGSKQCITLWHDLDSVSIEITSDERLLELLQLNLDKGVVCINAQIDDFEGPL

Radius of gyration: 13.43 Å; chains: 1; bounding box: 33×27×35 Å

pLDDT: mean 87.92, std 11.52, range [39.22, 97.5]